Protein AF-X1EL63-F1 (afdb_monomer)

Organism: NCBI:txid412755

Foldseek 3Di:
DDDDDDDDDPPPPPPDDDDDDDVVVVVVVVVVPPLVVCCVVCVPVSVVCVVCVVVVVVLQQAAPQQNVVVVDCCVVCVLCVQVVVVCVVVVDDDDPVSSVVVSVVSSVVVVVPDDDRGPNVCVVVVVVVQGDHRNHGPDPPPD

Secondary structure (DSSP, 8-state):
-----------TT-------S-HHHHHHHHHHSSHHHHTTT-HHHHHHHHHTHHHHHGGGGS-TTTHHHHS-SHHHHHHHHHHHHHHHHHTS---HHHHHHHHHHHHHHHHTTPPPPTTGGGHHHHHTT--EETTEE------

InterPro domains:
  IPR001207 Transposase, mutator type [PF00872] (40-115)
  IPR001207 Transposase, mutator type [PTHR33217] (38-120)

Mean predicted aligned error: 14.33 Å

Nearest PDB structures (foldseek):
  6xgw-assembly1_B  TM=6.869E-01  e=9.393E-01  Acetivibrio thermocellus ATCC 27405
  1hlv-assembly1_A  TM=2.947E-01  e=9.951E+00  Homo sapiens

pLDDT: mean 71.16, std 23.35, range [24.7, 94.5]

Radius of gyration: 22.45 Å; Cα contacts (8 Å, |Δi|>4): 59; chains: 1; bounding box: 54×48×52 Å

Solvent-accessible surface area (backbone atoms only — not comparable to full-atom values): 9080 Å² total; per-residue (Å²): 141,84,88,81,80,83,76,82,85,75,73,90,77,83,82,82,80,89,81,82,89,70,68,75,60,58,58,54,57,66,58,67,68,59,57,72,76,44,36,86,80,39,50,70,60,49,49,52,54,65,71,50,42,67,71,62,52,57,62,40,49,39,50,53,68,44,51,72,61,71,75,44,62,56,78,59,51,60,56,46,46,60,51,52,52,49,44,63,72,62,73,52,75,72,54,73,64,58,42,52,54,50,49,53,52,52,45,57,59,48,56,76,72,65,75,82,64,64,65,58,77,54,51,65,46,56,75,67,66,56,61,25,57,82,20,39,76,56,74,76,74,88,123

Sequence (143 aa):
MKLTRKRSAGNPHAAFDVAGTGNVLKIQWRASSRPYHFEPKYPKAVKCLKKDKEDLFTFYDFPATHWIHIRTTNSIESTFATVRLRTIKTKGCGSRIATLTMVFKLTMEASKTWVKLKGHKLILIVLKNKKFVDGELSEEVAA

Structure (mmCIF, N/CA/C/O backbone):
data_AF-X1EL63-F1
#
_entry.id   AF-X1EL63-F1
#
loop_
_atom_site.group_PDB
_atom_site.id
_atom_site.type_symbol
_atom_site.label_atom_id
_atom_site.label_alt_id
_atom_site.label_comp_id
_atom_site.label_asym_id
_atom_site.label_entity_id
_atom_site.label_seq_id
_atom_site.pdbx_PDB_ins_code
_atom_site.Cartn_x
_atom_site.Cartn_y
_atom_site.Cartn_z
_atom_site.occupancy
_atom_site.B_iso_or_equiv
_atom_site.auth_seq_id
_atom_site.auth_comp_id
_atom_site.auth_asym_id
_atom_site.auth_atom_id
_atom_site.pdbx_PDB_model_num
ATOM 1 N N . MET A 1 1 ? -29.632 29.448 -23.855 1.00 36.25 1 MET A N 1
ATOM 2 C CA . MET A 1 1 ? -30.380 28.331 -23.234 1.00 36.25 1 MET A CA 1
ATOM 3 C C . MET A 1 1 ? -29.457 27.569 -22.286 1.00 36.25 1 MET A C 1
ATOM 5 O O . MET A 1 1 ? -28.567 26.873 -22.751 1.00 36.25 1 MET A O 1
ATOM 9 N N . LYS A 1 2 ? -29.595 27.765 -20.967 1.00 28.70 2 LYS A N 1
ATOM 10 C CA . LYS A 1 2 ? -28.817 27.067 -19.925 1.00 28.70 2 LYS A CA 1
ATOM 11 C C . LYS A 1 2 ? -29.735 26.041 -19.254 1.00 28.70 2 LYS A C 1
ATOM 13 O O . LYS A 1 2 ? -30.667 26.445 -18.569 1.00 28.70 2 LYS A O 1
ATOM 18 N N . LEU A 1 3 ? -29.496 24.741 -19.445 1.00 32.88 3 LEU A N 1
ATOM 19 C CA . LEU A 1 3 ? -30.159 23.699 -18.653 1.00 32.88 3 LEU A CA 1
ATOM 20 C C . LEU A 1 3 ? -29.377 23.476 -17.353 1.00 32.88 3 LEU A C 1
ATOM 22 O O . LEU A 1 3 ? -28.312 22.860 -17.343 1.00 32.88 3 LEU A O 1
ATOM 26 N N . THR A 1 4 ? -29.919 23.974 -16.247 1.00 30.61 4 THR A N 1
ATOM 27 C CA . THR A 1 4 ? -29.469 23.676 -14.885 1.00 30.61 4 THR A CA 1
ATOM 28 C C . THR A 1 4 ? -30.102 22.362 -14.419 1.00 30.61 4 THR A C 1
ATOM 30 O O . THR A 1 4 ? -31.293 22.280 -14.128 1.00 30.61 4 THR A O 1
ATOM 33 N N . ARG A 1 5 ? -29.308 21.287 -14.343 1.00 30.22 5 ARG A N 1
ATOM 34 C CA . ARG A 1 5 ? -29.748 20.001 -13.777 1.00 30.22 5 ARG A CA 1
ATOM 35 C C . ARG A 1 5 ? -29.625 20.068 -12.249 1.00 30.22 5 ARG A C 1
ATOM 37 O O . ARG A 1 5 ? -28.518 19.996 -11.718 1.00 30.22 5 ARG A O 1
ATOM 44 N N . LYS A 1 6 ? -30.751 20.225 -11.542 1.00 29.52 6 LYS A N 1
ATOM 45 C CA . LYS A 1 6 ? -30.830 20.096 -10.075 1.00 29.52 6 LYS A CA 1
ATOM 46 C C . LYS A 1 6 ? -30.294 18.716 -9.659 1.00 29.52 6 LYS A C 1
ATOM 48 O O . LYS A 1 6 ? -30.885 17.700 -10.010 1.00 29.52 6 LYS A O 1
ATOM 53 N N . ARG A 1 7 ? -29.189 18.672 -8.908 1.00 31.42 7 ARG A N 1
ATOM 54 C CA . ARG A 1 7 ? -28.789 17.491 -8.128 1.00 31.42 7 ARG A CA 1
ATOM 55 C C . ARG A 1 7 ? -29.500 17.587 -6.781 1.00 31.42 7 ARG A C 1
ATOM 57 O O . ARG A 1 7 ? -29.191 18.477 -5.996 1.00 31.42 7 ARG A O 1
ATOM 64 N N . SER A 1 8 ? -30.474 16.715 -6.532 1.00 31.77 8 SER A N 1
ATOM 65 C CA . SER A 1 8 ? -31.053 16.542 -5.199 1.00 31.77 8 SER A CA 1
ATOM 66 C C . SER A 1 8 ? -29.966 16.008 -4.266 1.00 31.77 8 SER A C 1
ATOM 68 O O . SER A 1 8 ? -29.445 14.911 -4.476 1.00 31.77 8 SER A O 1
ATOM 70 N N . ALA A 1 9 ? -29.600 16.802 -3.264 1.00 34.72 9 ALA A N 1
ATOM 71 C CA . ALA A 1 9 ? -28.672 16.416 -2.217 1.00 34.72 9 ALA A CA 1
ATOM 72 C C . ALA A 1 9 ? -29.353 15.408 -1.275 1.00 34.72 9 ALA A C 1
ATOM 74 O O . ALA A 1 9 ? -29.998 15.785 -0.303 1.00 34.72 9 ALA A O 1
ATOM 75 N N . GLY A 1 10 ? -29.228 14.118 -1.585 1.00 32.38 10 GLY A N 1
ATOM 76 C CA . GLY A 1 10 ? -29.410 13.058 -0.600 1.00 32.38 10 GLY A CA 1
ATOM 77 C C . GLY A 1 10 ? -28.122 12.936 0.206 1.00 32.38 10 GLY A C 1
ATOM 78 O O . GLY A 1 10 ? -27.108 12.492 -0.326 1.00 32.38 10 GLY A O 1
ATOM 79 N N . ASN A 1 11 ? -28.148 13.394 1.454 1.00 30.02 11 ASN A N 1
ATOM 80 C CA . ASN A 1 11 ? -27.034 13.320 2.394 1.00 30.02 11 ASN A CA 1
ATOM 81 C C . ASN A 1 11 ? -26.622 11.844 2.630 1.00 30.02 11 ASN A C 1
ATOM 83 O O . ASN A 1 11 ? -27.431 11.081 3.157 1.00 30.02 11 ASN A O 1
ATOM 87 N N . PRO A 1 12 ? -25.395 11.409 2.278 1.00 38.00 12 PRO A N 1
ATOM 88 C CA . PRO A 1 12 ? -24.972 10.013 2.427 1.00 38.00 12 PRO A CA 1
ATOM 89 C C . PRO A 1 12 ? -24.654 9.605 3.878 1.00 38.00 12 PRO A C 1
ATOM 91 O O . PRO A 1 12 ? -24.274 8.461 4.108 1.00 38.00 12 PRO A O 1
ATOM 94 N N . HIS A 1 13 ? -24.799 10.513 4.850 1.00 31.30 13 HIS A N 1
ATOM 95 C CA . HIS A 1 13 ? -24.442 10.275 6.253 1.00 31.30 13 HIS A CA 1
ATOM 96 C C . HIS A 1 13 ? -25.583 9.755 7.150 1.00 31.30 13 HIS A C 1
ATOM 98 O O . HIS A 1 13 ? -25.337 9.457 8.313 1.00 31.30 13 HIS A O 1
ATOM 104 N N . ALA A 1 14 ? -26.817 9.630 6.651 1.00 28.17 14 ALA A N 1
ATOM 105 C CA . ALA A 1 14 ? -28.006 9.415 7.489 1.00 28.17 14 ALA A CA 1
ATOM 106 C C . ALA A 1 14 ? -28.428 7.941 7.680 1.00 28.17 14 ALA A C 1
ATOM 108 O O . ALA A 1 14 ? -29.616 7.631 7.656 1.00 28.17 14 ALA A O 1
ATOM 109 N N . ALA A 1 15 ? -27.489 7.010 7.852 1.00 33.00 15 ALA A N 1
ATOM 110 C CA . ALA A 1 15 ? -27.841 5.625 8.187 1.00 33.00 15 ALA A CA 1
ATOM 111 C C . ALA A 1 15 ? -26.825 5.016 9.156 1.00 33.00 15 ALA A C 1
ATOM 113 O O . ALA A 1 15 ? -26.144 4.043 8.839 1.00 33.00 15 ALA A O 1
ATOM 114 N N . PHE A 1 16 ? -26.698 5.631 10.326 1.00 34.06 16 PHE A N 1
ATOM 115 C CA . PHE A 1 16 ? -25.987 5.055 11.455 1.00 34.06 16 PHE A CA 1
ATOM 116 C C . PHE A 1 16 ? -26.878 5.238 12.681 1.00 34.06 16 PHE A C 1
ATOM 118 O O . PHE A 1 16 ? -26.796 6.268 13.327 1.00 34.06 16 PHE A O 1
ATOM 125 N N . ASP A 1 17 ? -27.782 4.287 12.934 1.00 24.70 17 ASP A N 1
ATOM 126 C CA . ASP A 1 17 ? -28.306 4.066 14.283 1.00 24.70 17 ASP A CA 1
ATOM 127 C C . ASP A 1 17 ? -28.837 2.633 14.484 1.00 24.70 17 ASP A C 1
ATOM 129 O O . ASP A 1 17 ? -29.697 2.139 13.754 1.00 24.70 17 ASP A O 1
ATOM 133 N N . VAL A 1 18 ? -28.185 1.996 15.462 1.00 38.34 18 VAL A N 1
ATOM 134 C CA . VAL A 1 18 ? -28.578 0.993 16.468 1.00 38.34 18 VAL A CA 1
ATOM 135 C C . VAL A 1 18 ? -29.709 0.002 16.156 1.00 38.34 18 VAL A C 1
ATOM 137 O O . VAL A 1 18 ? -30.881 0.352 16.142 1.00 38.34 18 VAL A O 1
ATOM 140 N N . ALA A 1 19 ? -29.354 -1.286 16.092 1.00 26.34 19 ALA A N 1
ATOM 141 C CA . ALA A 1 19 ? -29.826 -2.326 17.021 1.00 26.34 19 ALA A CA 1
ATOM 142 C C . ALA A 1 19 ? -29.221 -3.679 16.614 1.00 26.34 19 ALA A C 1
ATOM 144 O O . ALA A 1 19 ? -29.057 -3.965 15.429 1.00 26.34 19 ALA A O 1
ATOM 145 N N . GLY A 1 20 ? -28.833 -4.463 17.620 1.00 35.47 20 GLY A N 1
ATOM 146 C CA . GLY A 1 20 ? -28.077 -5.702 17.484 1.00 35.47 20 GLY A CA 1
ATOM 147 C C . GLY A 1 20 ? -28.769 -6.817 16.697 1.00 35.47 20 GLY A C 1
ATOM 148 O O . GLY A 1 20 ? -29.904 -6.696 16.252 1.00 35.47 20 GLY A O 1
ATOM 149 N N . THR A 1 21 ? -28.000 -7.900 16.548 1.00 32.38 21 THR A N 1
ATOM 150 C CA . THR A 1 21 ? -28.387 -9.225 16.035 1.00 32.38 21 THR A CA 1
ATOM 151 C C . THR A 1 21 ? -28.909 -9.269 14.587 1.00 32.38 21 THR A C 1
ATOM 153 O O . THR A 1 21 ? -30.103 -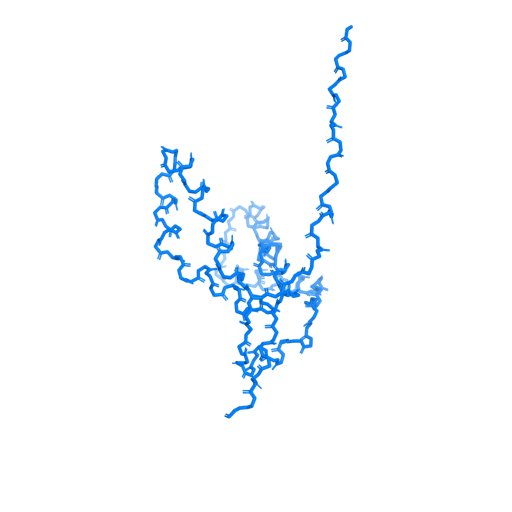9.232 14.320 1.00 32.38 21 THR A O 1
ATOM 156 N N . GLY A 1 22 ? -28.002 -9.461 13.612 1.00 32.25 22 GLY A N 1
ATOM 157 C CA . GLY A 1 22 ? -28.411 -9.948 12.277 1.00 32.25 22 GLY A CA 1
ATOM 158 C C . GLY A 1 22 ? -27.568 -9.565 11.055 1.00 32.25 22 GLY A C 1
ATOM 159 O O . GLY A 1 22 ? -28.074 -9.635 9.934 1.00 32.25 22 GLY A O 1
ATOM 160 N N . ASN A 1 23 ? -26.311 -9.131 11.205 1.00 38.94 23 ASN A N 1
ATOM 161 C CA . ASN A 1 23 ? -25.635 -8.409 10.117 1.00 38.94 23 ASN A CA 1
ATOM 162 C C . ASN A 1 23 ? -24.937 -9.265 9.041 1.00 38.94 23 ASN A C 1
ATOM 164 O O . ASN A 1 23 ? -24.660 -8.752 7.957 1.00 38.94 23 ASN A O 1
ATOM 168 N N . VAL A 1 24 ? -24.762 -10.574 9.252 1.00 36.91 24 VAL A N 1
ATOM 169 C CA . VAL A 1 24 ? -24.152 -11.459 8.237 1.00 36.91 24 VAL A CA 1
ATOM 170 C C . VAL A 1 24 ? -25.042 -11.574 6.982 1.00 36.91 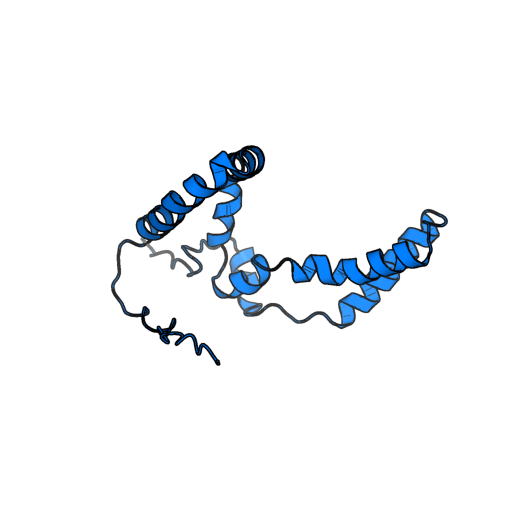24 VAL A C 1
ATOM 172 O O . VAL A 1 24 ? -24.560 -11.649 5.851 1.00 36.91 24 VAL A O 1
ATOM 175 N N . LEU A 1 25 ? -26.369 -11.490 7.148 1.00 32.22 25 LEU A N 1
ATOM 176 C CA . LEU A 1 25 ? -27.334 -11.625 6.047 1.00 32.22 25 LEU A CA 1
ATOM 177 C C . LEU A 1 25 ? -27.514 -10.340 5.216 1.00 32.22 25 LEU A C 1
ATOM 179 O O . LEU A 1 25 ? -27.843 -10.421 4.030 1.00 32.22 25 LEU A O 1
ATOM 183 N N . LYS A 1 26 ? -27.260 -9.148 5.775 1.00 32.84 26 LYS A N 1
ATOM 184 C CA . LYS A 1 26 ? -27.378 -7.877 5.025 1.00 32.84 26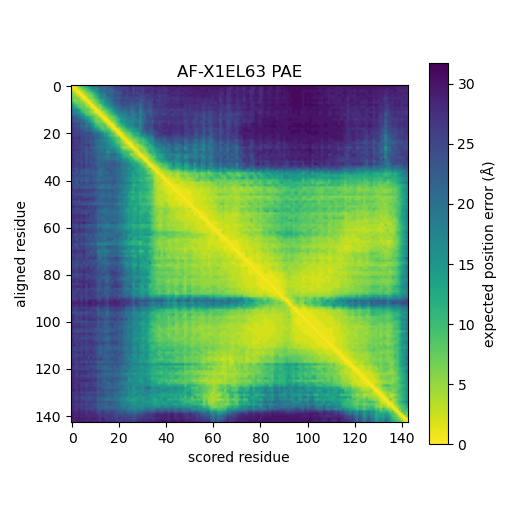 LYS A CA 1
ATOM 185 C C . LYS A 1 26 ? -26.219 -7.663 4.046 1.00 32.84 26 LYS A C 1
ATOM 187 O O . LYS A 1 26 ? -26.432 -7.115 2.960 1.00 32.84 26 LYS A O 1
ATOM 192 N N . ILE A 1 27 ? -25.019 -8.138 4.381 1.00 45.25 27 ILE A N 1
ATOM 193 C CA . ILE A 1 27 ? -23.852 -8.108 3.483 1.00 45.25 27 ILE A CA 1
ATOM 194 C C . ILE A 1 27 ? -24.057 -9.099 2.322 1.00 45.25 27 ILE A C 1
ATOM 196 O O . ILE A 1 27 ? -23.843 -8.740 1.159 1.00 45.25 27 ILE A O 1
ATOM 200 N N . GLN A 1 28 ? -24.608 -10.285 2.614 1.00 32.88 28 GLN A N 1
ATOM 201 C CA . GLN A 1 28 ? -25.015 -11.282 1.615 1.00 32.88 28 GLN A CA 1
ATOM 202 C C . GLN A 1 28 ? -26.042 -10.717 0.606 1.00 32.88 28 GLN A C 1
ATOM 204 O O . GLN A 1 28 ? -25.917 -10.942 -0.602 1.00 32.88 28 GLN A O 1
ATOM 209 N N . TRP A 1 29 ? -27.028 -9.937 1.072 1.00 30.69 29 TRP A N 1
ATOM 210 C CA . TRP A 1 29 ? -28.094 -9.367 0.228 1.00 30.69 29 TRP A CA 1
ATOM 211 C C . TRP A 1 29 ? -27.638 -8.210 -0.678 1.00 30.69 29 TRP A C 1
ATOM 213 O O . TRP A 1 29 ? -28.116 -8.079 -1.803 1.00 30.69 29 TRP A O 1
ATOM 223 N N . ARG A 1 30 ? -26.667 -7.381 -0.263 1.00 33.91 30 ARG A N 1
ATOM 224 C CA . ARG A 1 30 ? -26.127 -6.306 -1.131 1.00 33.91 30 ARG A CA 1
ATOM 225 C C . ARG A 1 30 ? -25.160 -6.819 -2.207 1.00 33.91 30 ARG A C 1
ATOM 227 O O . ARG A 1 30 ? -24.952 -6.135 -3.214 1.00 33.91 30 ARG A O 1
ATOM 234 N N . ALA A 1 31 ? -24.561 -7.992 -1.992 1.00 41.56 31 ALA A N 1
ATOM 235 C CA . ALA A 1 31 ? -23.641 -8.645 -2.922 1.00 41.56 31 ALA A CA 1
ATOM 236 C C . ALA A 1 31 ? -24.357 -9.477 -4.001 1.00 41.56 31 ALA A C 1
ATOM 238 O O . ALA A 1 31 ? -23.819 -9.649 -5.091 1.00 41.56 31 ALA A O 1
ATOM 239 N N . SER A 1 32 ? -25.577 -9.951 -3.742 1.00 37.38 32 SER A N 1
ATOM 240 C CA . SER A 1 32 ? -26.319 -10.837 -4.652 1.00 37.38 32 SER A CA 1
ATOM 241 C C . SER A 1 32 ? -26.954 -10.113 -5.850 1.00 37.38 32 SER A C 1
ATOM 243 O O . SER A 1 32 ? -27.134 -10.732 -6.895 1.00 37.38 32 SER A O 1
ATOM 245 N N . SER A 1 33 ? -27.203 -8.797 -5.778 1.00 38.09 33 SER A N 1
ATOM 246 C CA . SER A 1 33 ? -27.812 -8.034 -6.889 1.00 38.09 33 SER A CA 1
ATOM 247 C C . SER A 1 33 ? -26.816 -7.425 -7.891 1.00 38.09 33 SER A C 1
ATOM 249 O O . SER A 1 33 ? -27.211 -7.035 -8.987 1.00 38.09 33 SER A O 1
ATOM 251 N N . ARG A 1 34 ? -25.522 -7.309 -7.554 1.00 45.78 34 ARG A N 1
ATOM 252 C CA . ARG A 1 34 ? -24.506 -6.684 -8.432 1.00 45.78 34 ARG A CA 1
ATOM 253 C C . ARG A 1 34 ? -23.921 -7.573 -9.544 1.00 45.78 34 ARG A C 1
ATOM 255 O O . ARG A 1 34 ? -23.671 -7.029 -10.619 1.00 45.78 34 ARG A O 1
ATOM 262 N N . PRO A 1 35 ? -23.669 -8.886 -9.360 1.00 50.03 35 PRO A N 1
ATOM 263 C CA . PRO A 1 35 ? -23.007 -9.687 -10.393 1.00 50.03 35 PRO A CA 1
ATOM 264 C C . PRO A 1 35 ? -23.891 -9.926 -11.625 1.00 50.03 35 PRO A C 1
ATOM 266 O O . PRO A 1 35 ? -23.359 -10.071 -12.722 1.00 50.03 35 PRO A O 1
ATOM 269 N N . TYR A 1 36 ? -25.218 -9.858 -11.480 1.00 52.22 36 TYR A N 1
ATOM 270 C CA . TYR A 1 36 ? -26.162 -10.150 -12.564 1.00 52.22 36 TYR A CA 1
ATOM 271 C C . TYR A 1 36 ? -26.107 -9.144 -13.727 1.00 52.22 36 TYR A C 1
ATOM 273 O O . TYR A 1 36 ? -26.408 -9.487 -14.865 1.00 52.22 36 TYR A O 1
ATOM 281 N N . HIS A 1 37 ? -25.685 -7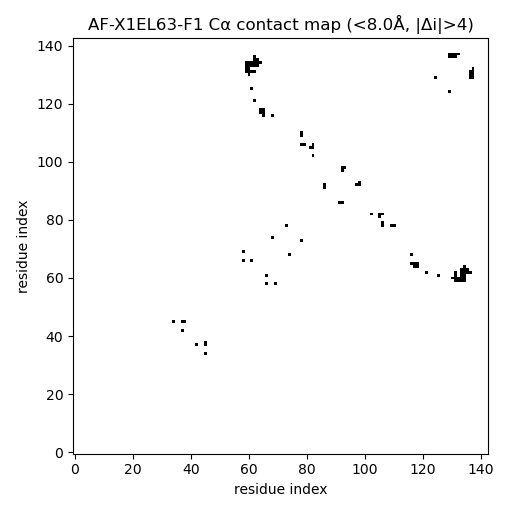.900 -13.471 1.00 66.06 37 HIS A N 1
ATOM 282 C CA . HIS A 1 37 ? -25.655 -6.857 -14.502 1.00 66.06 37 HIS A CA 1
ATOM 283 C C . HIS A 1 37 ? -24.382 -6.895 -15.368 1.00 66.06 37 HIS A C 1
ATOM 285 O O . HIS A 1 37 ? -24.394 -6.457 -16.517 1.00 66.06 37 HIS A O 1
ATOM 291 N N . PHE A 1 38 ? -23.273 -7.421 -14.833 1.00 74.81 38 PHE A N 1
ATOM 292 C CA . PHE A 1 38 ? -21.976 -7.466 -15.526 1.00 74.81 38 PHE A CA 1
ATOM 293 C C . PHE A 1 38 ? -21.653 -8.834 -16.125 1.00 74.81 38 PHE A C 1
ATOM 295 O O . PHE A 1 38 ? -20.799 -8.915 -17.007 1.00 74.81 38 PHE A O 1
ATOM 302 N N . GLU A 1 39 ? -22.344 -9.888 -15.692 1.00 75.56 39 GLU A N 1
ATOM 303 C CA . GLU A 1 39 ? -22.223 -11.244 -16.231 1.00 75.56 39 GLU A CA 1
ATOM 304 C C . GLU A 1 39 ? -22.381 -11.326 -17.763 1.00 75.56 39 GLU A C 1
ATOM 306 O O . GLU A 1 39 ? -21.505 -11.928 -18.388 1.00 75.56 39 GLU A O 1
ATOM 311 N N . PRO A 1 40 ? -23.362 -10.658 -18.411 1.00 82.00 40 PRO A N 1
ATOM 312 C CA . PRO A 1 40 ? -23.457 -10.679 -19.874 1.00 82.00 40 PRO A CA 1
ATOM 313 C C . PRO A 1 40 ? -22.325 -9.911 -20.575 1.00 82.00 40 PRO A C 1
ATOM 315 O O . PRO A 1 40 ? -21.981 -10.228 -21.710 1.00 82.00 40 PRO A O 1
ATOM 318 N N . LYS A 1 41 ? -21.720 -8.909 -19.922 1.00 88.00 41 LYS A N 1
ATOM 319 C CA . LYS A 1 41 ? -20.684 -8.056 -20.533 1.00 88.00 41 LYS A CA 1
ATOM 320 C C . LYS A 1 41 ? -19.268 -8.605 -20.335 1.00 88.00 41 LYS A C 1
ATOM 322 O O . LYS A 1 41 ? -18.430 -8.474 -21.222 1.00 88.00 41 LYS A O 1
ATOM 327 N N . TYR A 1 42 ? -18.996 -9.214 -19.181 1.00 87.19 42 TYR A N 1
ATOM 328 C CA . TYR A 1 42 ? -17.670 -9.703 -18.792 1.00 87.19 42 TYR A CA 1
ATOM 329 C C . TYR A 1 42 ? -17.752 -11.057 -18.067 1.00 87.19 42 TYR A C 1
ATOM 331 O O . TYR A 1 42 ? -17.389 -11.162 -16.889 1.00 87.19 42 TYR A O 1
ATOM 339 N N . PRO A 1 43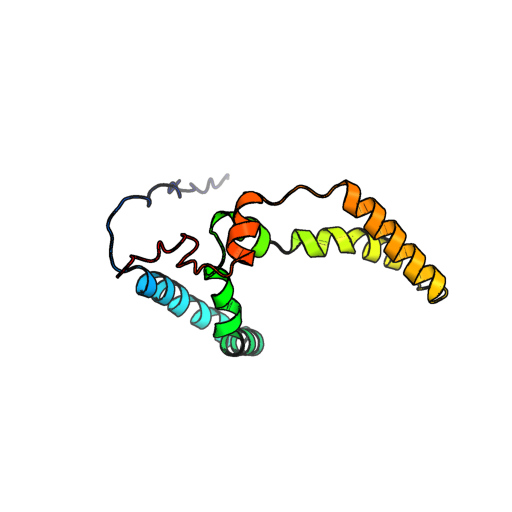 ? -18.164 -12.131 -18.764 1.00 88.81 43 PRO A N 1
ATOM 340 C CA . PRO A 1 43 ? -18.401 -13.435 -18.139 1.00 88.81 43 PRO A CA 1
ATOM 341 C C . PRO A 1 43 ? -17.133 -14.030 -17.508 1.00 88.81 43 PRO A C 1
ATOM 343 O O . PRO A 1 43 ? -17.185 -14.649 -16.446 1.00 88.81 43 PRO A O 1
ATOM 346 N N . LYS A 1 44 ? -15.960 -13.793 -18.115 1.00 88.69 44 LYS A N 1
ATOM 347 C CA . LYS A 1 44 ? -14.669 -14.277 -17.598 1.00 88.69 44 LYS A CA 1
ATOM 348 C C . LYS A 1 44 ? -14.298 -13.633 -16.259 1.00 88.69 44 LYS A C 1
ATOM 350 O O . LYS A 1 44 ? -13.862 -14.335 -15.356 1.00 88.69 44 LYS A O 1
ATOM 355 N N . ALA A 1 45 ? -14.509 -12.323 -16.116 1.00 87.50 45 ALA A N 1
ATOM 356 C CA . ALA A 1 45 ? -14.190 -11.602 -14.884 1.00 87.50 45 ALA A CA 1
ATOM 357 C C . ALA A 1 45 ? -15.093 -12.052 -13.727 1.00 87.50 45 ALA A C 1
ATOM 359 O O . ALA A 1 45 ? -14.610 -12.316 -12.628 1.00 87.50 45 ALA A O 1
ATOM 360 N N . VAL A 1 46 ? -16.394 -12.215 -13.994 1.00 87.56 46 VAL A N 1
ATOM 361 C CA . VAL A 1 46 ? -17.355 -12.714 -12.999 1.00 87.56 46 VAL A CA 1
ATOM 362 C C . VAL A 1 46 ? -17.017 -14.145 -12.574 1.00 87.56 46 VAL A C 1
ATOM 364 O O . VAL A 1 46 ? -17.107 -14.460 -11.389 1.00 87.56 46 VAL A O 1
ATOM 367 N N . LYS A 1 47 ? -16.563 -15.002 -13.499 1.00 88.62 47 LYS A N 1
ATOM 368 C CA . LYS A 1 47 ? -16.111 -16.361 -13.170 1.00 88.62 47 LYS A CA 1
ATOM 369 C C . LYS A 1 47 ? -14.907 -16.365 -12.220 1.00 88.62 47 LYS A C 1
ATOM 371 O O . LYS A 1 47 ? -14.914 -17.149 -11.277 1.00 88.62 47 LYS A O 1
ATOM 376 N N . CYS A 1 48 ? -13.918 -15.491 -12.426 1.00 88.38 48 CYS A N 1
ATOM 377 C CA . CYS A 1 48 ? -12.777 -15.368 -11.507 1.00 88.38 48 CYS A CA 1
ATOM 378 C C . CYS A 1 48 ? -13.226 -14.922 -10.108 1.00 88.38 48 CYS A C 1
ATOM 380 O O . CYS A 1 48 ? -12.881 -15.563 -9.124 1.00 88.38 48 CYS A O 1
ATOM 382 N N . LEU A 1 49 ? -14.087 -13.901 -10.019 1.00 86.81 49 LEU A N 1
ATOM 383 C CA . LEU A 1 49 ? -14.615 -13.427 -8.731 1.00 86.81 49 LEU A CA 1
ATOM 384 C C . LEU A 1 49 ? -15.453 -14.484 -7.998 1.00 86.81 49 LEU A C 1
ATOM 386 O O . LEU A 1 49 ? -15.439 -14.535 -6.773 1.00 86.81 49 LEU A O 1
ATOM 390 N N . LYS A 1 50 ? -16.200 -15.317 -8.736 1.00 87.25 50 LYS A N 1
ATOM 391 C CA . LYS A 1 50 ? -16.964 -16.437 -8.163 1.00 87.25 50 LYS A CA 1
ATOM 392 C C . LYS A 1 50 ? -16.041 -17.541 -7.638 1.00 87.25 50 LYS A C 1
ATOM 394 O O . LYS A 1 50 ? -16.369 -18.139 -6.620 1.00 87.25 50 LYS A O 1
ATOM 399 N N . LYS A 1 51 ? -14.926 -17.811 -8.329 1.00 90.38 51 LYS A N 1
ATOM 400 C CA . LYS A 1 51 ? -13.945 -18.833 -7.940 1.00 90.38 51 LYS A CA 1
ATOM 401 C C . LYS A 1 51 ? -13.219 -18.449 -6.651 1.00 90.38 51 LYS A C 1
ATOM 403 O O . LYS A 1 51 ? -13.190 -19.242 -5.724 1.00 90.38 51 LYS A O 1
ATOM 408 N N . ASP A 1 52 ? -12.712 -17.222 -6.583 1.00 88.38 52 ASP A N 1
ATOM 409 C CA . ASP A 1 52 ? -11.849 -16.764 -5.485 1.00 88.38 52 ASP A CA 1
ATOM 410 C C . ASP A 1 52 ? -12.663 -16.039 -4.391 1.00 88.38 52 ASP A C 1
ATOM 412 O O . ASP A 1 52 ? -12.182 -15.155 -3.683 1.00 88.38 52 ASP A O 1
ATOM 416 N N 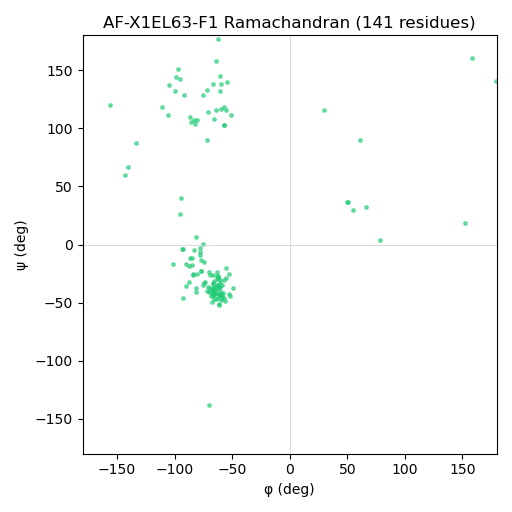. LYS A 1 53 ? -13.955 -16.381 -4.285 1.00 86.75 53 LYS A N 1
ATOM 417 C CA . LYS A 1 53 ? -14.929 -15.716 -3.413 1.00 86.75 53 LYS A CA 1
ATOM 418 C C . LYS A 1 53 ? -14.529 -15.807 -1.939 1.00 86.75 53 LYS A C 1
ATOM 420 O O . LYS A 1 53 ? -14.652 -14.821 -1.223 1.00 86.75 53 LYS A O 1
ATOM 425 N N . GLU A 1 54 ? -14.097 -16.981 -1.495 1.00 83.62 54 GLU A N 1
ATOM 426 C CA . GLU A 1 54 ? -13.746 -17.249 -0.095 1.00 83.62 54 GLU A CA 1
ATOM 427 C C . GLU A 1 54 ? -12.515 -16.439 0.325 1.00 83.62 54 GLU A C 1
ATOM 429 O O . GLU A 1 54 ? -12.572 -15.711 1.315 1.00 83.62 54 GLU A O 1
ATOM 434 N N . ASP A 1 55 ? -11.469 -16.439 -0.505 1.00 85.81 55 ASP A N 1
ATOM 435 C CA . ASP A 1 55 ? -10.252 -15.655 -0.280 1.00 85.81 55 ASP A CA 1
ATOM 436 C C . ASP A 1 55 ? -10.538 -14.149 -0.229 1.00 85.81 55 ASP A C 1
ATOM 438 O O . ASP A 1 55 ? -10.009 -13.438 0.625 1.00 85.81 55 ASP A O 1
ATOM 442 N N . LEU A 1 56 ? -11.424 -13.648 -1.098 1.00 85.62 56 LEU A N 1
ATOM 443 C CA . LEU A 1 56 ? -11.833 -12.240 -1.094 1.00 85.62 56 LEU A CA 1
ATOM 444 C C . LEU A 1 56 ? -12.542 -11.829 0.205 1.00 85.62 56 LEU A C 1
ATOM 446 O O . LEU A 1 56 ? -12.455 -10.662 0.594 1.00 85.62 56 LEU A O 1
ATOM 450 N N . PHE A 1 57 ? -13.241 -12.756 0.868 1.00 84.88 57 PHE A N 1
ATOM 451 C CA . PHE A 1 57 ? -13.987 -12.468 2.094 1.00 84.88 57 PHE A CA 1
ATOM 452 C C . PHE A 1 57 ? -13.145 -12.523 3.371 1.00 84.88 57 PHE A C 1
ATOM 454 O O . PHE A 1 57 ? -13.532 -11.865 4.336 1.00 84.88 57 PHE A O 1
ATOM 461 N N . THR A 1 58 ? -11.959 -13.146 3.350 1.00 85.12 58 THR A N 1
ATOM 462 C CA . THR A 1 58 ? -10.972 -13.071 4.460 1.00 85.12 58 THR A CA 1
ATOM 463 C C . THR A 1 58 ? -10.599 -11.630 4.831 1.00 85.12 58 THR A C 1
ATOM 465 O O . THR A 1 58 ? -10.155 -11.330 5.934 1.00 85.12 58 THR A O 1
ATOM 468 N N . PHE A 1 59 ? -10.843 -10.690 3.916 1.00 82.75 59 PHE A N 1
ATOM 469 C CA . PHE A 1 59 ? -10.766 -9.254 4.148 1.00 82.75 59 PHE A CA 1
ATOM 470 C C . PHE A 1 59 ? -1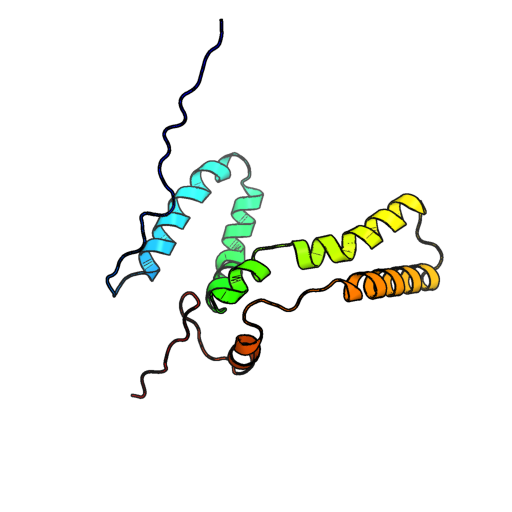1.528 -8.771 5.401 1.00 82.75 59 PHE A C 1
ATOM 472 O O . PHE A 1 59 ? -11.070 -7.843 6.074 1.00 82.75 59 PHE A O 1
ATOM 479 N N . TYR A 1 60 ? -12.687 -9.359 5.706 1.00 82.62 60 TYR A N 1
ATOM 480 C CA . TYR A 1 60 ? -13.534 -8.929 6.825 1.00 82.62 60 TYR A CA 1
ATOM 481 C C . TYR A 1 60 ? -13.022 -9.397 8.194 1.00 82.62 60 TYR A C 1
ATOM 483 O O . TYR A 1 60 ? -13.417 -8.825 9.211 1.00 82.62 60 TYR A O 1
ATOM 491 N N . ASP A 1 61 ? -12.075 -10.338 8.210 1.00 83.62 61 ASP A N 1
ATOM 492 C CA . ASP A 1 61 ? -11.412 -10.831 9.422 1.00 83.62 61 ASP A CA 1
ATOM 493 C C . ASP A 1 61 ? -10.326 -9.862 9.931 1.00 83.62 61 ASP A C 1
ATOM 495 O O . ASP A 1 61 ? -9.692 -10.100 10.960 1.00 83.62 61 ASP A O 1
ATOM 499 N N . PHE A 1 62 ? -10.079 -8.757 9.218 1.00 82.44 62 PHE A N 1
ATOM 500 C CA . PHE A 1 62 ? -9.151 -7.706 9.633 1.00 82.44 62 PHE A CA 1
ATOM 501 C C . PHE A 1 62 ? -9.879 -6.536 10.309 1.00 82.44 62 PHE A C 1
ATOM 503 O O . PHE A 1 62 ? -11.006 -6.221 9.927 1.00 82.44 62 PHE A O 1
ATOM 510 N N . PRO A 1 63 ? -9.222 -5.802 11.233 1.00 85.81 63 PRO A N 1
ATOM 511 C CA . PRO A 1 63 ? -9.813 -4.646 11.902 1.00 85.81 63 PRO A CA 1
ATOM 512 C C . PRO A 1 63 ? -10.350 -3.597 10.921 1.00 85.81 63 PRO A C 1
ATOM 514 O O . PRO A 1 63 ? -9.663 -3.223 9.960 1.00 85.81 63 PRO A O 1
ATOM 517 N N . ALA A 1 64 ? -11.511 -3.011 11.226 1.00 85.25 64 ALA A N 1
ATOM 518 C CA . ALA A 1 64 ? -12.163 -2.025 10.358 1.00 85.25 64 ALA A CA 1
ATOM 519 C C . ALA A 1 64 ? -11.276 -0.801 10.050 1.00 85.25 64 ALA A C 1
ATOM 521 O O . ALA A 1 64 ? -11.314 -0.227 8.958 1.00 85.25 64 ALA A O 1
ATOM 522 N N . THR A 1 65 ? -10.395 -0.428 10.981 1.00 85.62 65 THR A N 1
ATOM 523 C CA . THR A 1 65 ? -9.412 0.650 10.792 1.00 85.62 65 THR A CA 1
ATOM 524 C C . THR A 1 65 ? -8.414 0.380 9.666 1.00 85.62 65 THR A C 1
ATOM 526 O O . THR A 1 65 ? -7.896 1.326 9.069 1.00 85.62 65 THR A O 1
ATOM 529 N N . HIS A 1 66 ? -8.114 -0.888 9.368 1.00 86.12 66 HIS A N 1
ATOM 530 C CA . HIS A 1 66 ? -7.147 -1.276 8.334 1.00 86.12 66 HIS A CA 1
ATOM 531 C C . HIS A 1 66 ? -7.781 -1.389 6.948 1.00 86.12 66 HIS A C 1
ATOM 533 O O . HIS A 1 66 ? -7.073 -1.271 5.948 1.00 86.12 66 HIS A O 1
ATOM 539 N N . TRP A 1 67 ? -9.106 -1.510 6.853 1.00 88.56 67 TRP A N 1
ATOM 540 C CA . TRP A 1 67 ? -9.828 -1.645 5.583 1.00 88.56 67 TRP A CA 1
ATOM 541 C C . TRP A 1 67 ? -9.558 -0.524 4.580 1.00 88.56 67 TRP A C 1
ATOM 543 O O . TRP A 1 67 ? -9.646 -0.739 3.372 1.00 88.56 67 TRP A O 1
ATOM 553 N N . ILE A 1 68 ? -9.242 0.683 5.053 1.00 86.94 68 ILE A N 1
ATOM 554 C CA . ILE A 1 68 ? -8.868 1.801 4.178 1.00 86.94 68 ILE A CA 1
ATOM 555 C C . ILE A 1 68 ? -7.537 1.551 3.457 1.00 86.94 68 ILE A C 1
ATOM 557 O O . ILE A 1 68 ? -7.375 1.970 2.315 1.00 86.94 68 ILE A O 1
ATOM 561 N N . HIS A 1 69 ? -6.607 0.853 4.108 1.00 86.19 69 HIS A N 1
ATOM 562 C CA . HIS A 1 69 ? -5.288 0.537 3.571 1.00 86.19 69 HIS A CA 1
ATOM 563 C C . HIS A 1 69 ? -5.286 -0.759 2.758 1.00 86.19 69 HIS A C 1
ATOM 565 O O . HIS A 1 69 ? -4.559 -0.846 1.777 1.00 86.19 69 HIS A O 1
ATOM 571 N N . ILE A 1 70 ? -6.118 -1.737 3.122 1.00 87.94 70 ILE A N 1
ATOM 572 C CA . ILE A 1 70 ? -6.207 -3.015 2.401 1.00 87.94 70 ILE A CA 1
ATOM 573 C C . ILE A 1 70 ? -6.966 -2.856 1.069 1.00 87.94 70 ILE A C 1
ATOM 575 O O . ILE A 1 70 ? -6.603 -3.470 0.073 1.00 87.94 70 ILE A O 1
ATOM 579 N N . ARG A 1 71 ? -7.989 -1.990 1.007 1.00 88.50 71 ARG A N 1
ATOM 580 C CA . ARG A 1 71 ? -8.759 -1.752 -0.234 1.00 88.50 71 ARG A CA 1
ATOM 581 C C . ARG A 1 71 ? -8.061 -0.856 -1.255 1.00 88.50 71 ARG A C 1
ATOM 583 O O . ARG A 1 71 ? -8.582 -0.690 -2.355 1.00 88.50 71 ARG A O 1
ATOM 590 N N . THR A 1 72 ? -6.945 -0.223 -0.900 1.00 88.19 72 THR A N 1
ATOM 591 C CA . THR A 1 72 ? -6.216 0.649 -1.824 1.00 88.19 72 THR A CA 1
ATOM 592 C C . THR A 1 72 ? -5.030 -0.087 -2.427 1.00 88.19 72 THR A C 1
ATOM 594 O O . THR A 1 72 ? -4.230 -0.689 -1.719 1.00 88.19 72 THR A O 1
ATOM 597 N N . THR A 1 73 ? -4.883 0.005 -3.745 1.00 90.38 73 THR A N 1
ATOM 598 C CA . THR A 1 73 ? -3.706 -0.494 -4.463 1.00 90.38 73 THR A CA 1
ATOM 599 C C . THR A 1 73 ? -2.553 0.509 -4.448 1.00 90.38 73 THR A C 1
ATOM 601 O O . THR A 1 73 ? -1.454 0.176 -4.883 1.00 90.38 73 THR A O 1
ATOM 604 N N . ASN A 1 74 ? -2.751 1.715 -3.896 1.00 86.50 74 ASN A N 1
ATOM 605 C CA . ASN A 1 74 ? -1.768 2.802 -3.915 1.00 86.50 74 ASN A CA 1
ATOM 606 C C . ASN A 1 74 ? -0.437 2.418 -3.260 1.00 86.50 74 ASN A C 1
ATOM 608 O O . ASN A 1 74 ? 0.610 2.865 -3.715 1.00 86.50 74 ASN A O 1
ATOM 612 N N . SER A 1 75 ? -0.458 1.601 -2.204 1.00 84.06 75 SER A N 1
ATOM 613 C CA . SER A 1 75 ? 0.756 1.123 -1.524 1.00 84.06 75 SER A CA 1
ATOM 614 C C . SER A 1 75 ? 1.672 0.323 -2.459 1.00 84.06 75 SER A C 1
ATOM 616 O O . SER A 1 75 ? 2.896 0.412 -2.359 1.00 84.06 75 SER A O 1
ATOM 618 N N . ILE A 1 76 ? 1.091 -0.402 -3.414 1.00 87.25 76 ILE A N 1
ATOM 619 C CA . ILE A 1 76 ? 1.812 -1.197 -4.412 1.00 87.25 76 ILE A CA 1
ATOM 620 C C . ILE A 1 76 ? 2.051 -0.358 -5.676 1.00 87.25 76 ILE A C 1
ATOM 622 O O . ILE A 1 76 ? 3.158 -0.298 -6.199 1.00 87.25 76 ILE A O 1
ATOM 626 N N . GLU A 1 77 ? 1.038 0.343 -6.173 1.00 90.50 77 GLU A N 1
ATOM 627 C CA . GLU A 1 77 ? 1.147 1.105 -7.419 1.00 90.50 77 GLU A CA 1
ATOM 628 C C . GLU A 1 77 ? 2.112 2.287 -7.302 1.00 90.50 77 GLU A C 1
ATOM 630 O O . GLU A 1 77 ? 2.943 2.480 -8.187 1.00 90.50 77 GLU A O 1
ATOM 635 N N . SER A 1 78 ? 2.058 3.044 -6.201 1.00 89.88 78 SER A N 1
ATOM 636 C CA . SER A 1 78 ? 2.915 4.219 -5.991 1.00 89.88 78 SER A CA 1
ATOM 637 C C . SER A 1 78 ? 4.393 3.840 -5.871 1.00 89.88 78 SER A C 1
ATOM 639 O O . SER A 1 78 ? 5.261 4.508 -6.433 1.00 89.88 78 SER A O 1
ATOM 641 N N . THR A 1 79 ? 4.695 2.724 -5.202 1.00 87.25 79 THR A N 1
ATOM 642 C CA . THR A 1 79 ? 6.077 2.247 -5.031 1.00 87.25 79 THR A CA 1
ATOM 643 C C . THR A 1 79 ? 6.689 1.794 -6.353 1.00 87.25 79 THR A C 1
ATOM 645 O O . THR A 1 79 ? 7.845 2.109 -6.633 1.00 87.25 79 THR A O 1
ATOM 648 N N . PHE A 1 80 ? 5.906 1.137 -7.214 1.00 89.44 80 PHE A N 1
ATOM 649 C CA . PHE A 1 80 ? 6.366 0.705 -8.537 1.00 89.44 80 PHE A CA 1
ATOM 650 C C . PHE A 1 80 ? 6.222 1.763 -9.638 1.00 89.44 80 PHE A C 1
ATOM 652 O O . PHE A 1 80 ? 6.796 1.589 -10.717 1.00 89.44 80 PHE A O 1
ATOM 659 N N . ALA A 1 81 ? 5.503 2.863 -9.404 1.00 92.12 81 ALA A N 1
ATOM 660 C CA . ALA A 1 81 ? 5.322 3.924 -10.394 1.00 92.12 81 ALA A CA 1
ATOM 661 C C . ALA A 1 81 ? 6.663 4.524 -10.843 1.00 92.12 81 ALA A C 1
ATOM 663 O O . ALA A 1 81 ? 6.897 4.695 -12.041 1.00 92.12 81 ALA A O 1
ATOM 664 N N . THR A 1 82 ? 7.576 4.778 -9.902 1.00 90.00 82 THR A N 1
ATOM 665 C CA . THR A 1 82 ? 8.911 5.333 -10.189 1.00 90.00 82 THR A CA 1
ATOM 666 C C . THR A 1 82 ? 9.780 4.355 -10.975 1.00 90.00 82 THR A C 1
ATOM 668 O O . THR A 1 82 ? 10.471 4.755 -11.915 1.00 90.00 82 THR A O 1
ATOM 671 N N . VAL A 1 83 ? 9.700 3.064 -10.641 1.00 90.06 83 VAL A N 1
ATOM 672 C CA . VAL A 1 83 ? 10.391 1.986 -11.358 1.00 90.06 83 VAL A CA 1
ATOM 673 C C . VAL A 1 83 ? 9.902 1.924 -12.801 1.00 90.06 83 VAL A C 1
ATOM 675 O O . VAL A 1 83 ? 10.712 2.015 -13.721 1.00 90.06 83 VAL A O 1
ATOM 678 N N . ARG A 1 84 ? 8.582 1.866 -13.012 1.00 90.50 84 ARG A N 1
ATOM 679 C CA . ARG A 1 84 ? 7.976 1.844 -14.354 1.00 90.50 84 ARG A CA 1
ATOM 680 C C . ARG A 1 84 ? 8.362 3.073 -15.169 1.00 90.50 84 ARG A C 1
ATOM 682 O O . ARG A 1 84 ? 8.770 2.932 -16.321 1.00 90.50 84 ARG A O 1
ATOM 689 N N . LEU A 1 85 ? 8.284 4.261 -14.568 1.00 91.19 85 LEU A N 1
ATOM 690 C CA . LEU A 1 85 ? 8.670 5.513 -15.217 1.00 91.19 85 LEU A CA 1
ATOM 691 C C . LEU A 1 85 ? 10.125 5.461 -15.695 1.00 91.19 85 LEU A C 1
ATOM 693 O O . LEU A 1 85 ? 10.418 5.819 -16.839 1.00 91.19 85 LEU A O 1
ATOM 697 N N . ARG A 1 86 ? 11.037 4.987 -14.840 1.00 88.75 86 ARG A N 1
ATOM 698 C CA . ARG A 1 86 ? 12.453 4.907 -15.194 1.00 88.75 86 ARG A CA 1
ATOM 699 C C . ARG A 1 86 ? 12.712 3.859 -16.266 1.00 88.75 86 ARG A C 1
ATOM 701 O O . ARG A 1 86 ? 13.439 4.170 -17.199 1.00 88.75 86 ARG A O 1
ATOM 708 N N . THR A 1 87 ? 12.070 2.694 -16.200 1.00 89.00 87 THR A N 1
ATOM 709 C CA . THR A 1 87 ? 12.171 1.657 -17.239 1.00 89.00 87 THR A CA 1
ATOM 710 C C . THR A 1 87 ? 11.707 2.162 -18.608 1.00 89.00 87 THR A C 1
ATOM 712 O O . THR A 1 87 ? 12.379 1.921 -19.610 1.00 89.00 87 THR A O 1
ATOM 715 N N . ILE A 1 88 ? 10.598 2.910 -18.662 1.00 88.69 88 ILE A N 1
ATOM 716 C CA . ILE A 1 88 ? 10.110 3.522 -19.908 1.00 88.69 88 ILE A CA 1
ATOM 717 C C . ILE A 1 88 ? 11.121 4.555 -20.424 1.00 88.69 88 ILE A C 1
ATOM 719 O O . ILE A 1 88 ? 11.416 4.596 -21.620 1.00 88.69 88 ILE A O 1
ATOM 723 N N . LYS A 1 89 ? 11.693 5.375 -19.531 1.00 89.38 89 LYS A N 1
ATOM 724 C CA . LYS A 1 89 ? 12.640 6.430 -19.915 1.00 89.38 89 LYS A CA 1
ATOM 725 C C . LYS A 1 89 ? 13.992 5.886 -20.379 1.00 89.38 89 LYS A C 1
ATOM 727 O O . LYS A 1 89 ? 14.567 6.452 -21.306 1.00 89.38 89 LYS A O 1
ATOM 732 N N . THR A 1 90 ? 14.489 4.812 -19.767 1.00 85.62 90 THR A N 1
ATOM 733 C CA . THR A 1 90 ? 15.768 4.183 -20.134 1.00 85.62 90 THR A CA 1
ATOM 734 C C . THR A 1 90 ? 15.672 3.309 -21.382 1.00 85.62 90 THR A C 1
ATOM 736 O O . THR A 1 90 ? 16.708 2.867 -21.865 1.00 85.62 90 THR A O 1
ATOM 739 N N . LYS A 1 91 ? 14.461 3.085 -21.923 1.00 81.06 91 LYS A N 1
ATOM 740 C CA . LYS A 1 91 ? 14.202 2.308 -23.151 1.00 81.06 91 LYS A CA 1
ATOM 741 C C . LYS A 1 91 ? 14.896 0.936 -23.164 1.00 81.06 91 LYS A C 1
ATOM 743 O O . LYS A 1 91 ? 15.360 0.477 -24.202 1.00 81.06 91 LYS A O 1
ATOM 748 N N . GLY A 1 92 ? 14.973 0.287 -22.004 1.00 73.62 92 GLY A N 1
ATOM 749 C CA . GLY A 1 92 ? 15.619 -1.013 -21.847 1.00 73.62 92 GLY A CA 1
ATOM 750 C C . GLY A 1 92 ? 16.040 -1.298 -20.409 1.00 73.62 92 GLY A C 1
ATOM 751 O O . GLY A 1 92 ? 16.166 -0.386 -19.582 1.00 73.62 92 GLY A O 1
ATOM 752 N N . CYS A 1 93 ? 16.258 -2.581 -20.122 1.00 69.56 93 CYS A N 1
ATOM 753 C CA . CYS A 1 93 ? 17.010 -3.032 -18.960 1.00 69.56 93 CYS A CA 1
ATOM 754 C C . CYS A 1 93 ? 18.475 -3.181 -19.385 1.00 69.56 93 CYS A C 1
ATOM 756 O O . CYS A 1 93 ? 18.759 -3.795 -20.410 1.00 69.56 93 CYS A O 1
ATOM 758 N N . GLY A 1 94 ? 19.404 -2.585 -18.637 1.00 80.06 94 GLY A N 1
ATOM 759 C CA . GLY A 1 94 ? 20.833 -2.806 -18.860 1.00 80.06 94 GLY A CA 1
ATOM 760 C C . GLY A 1 94 ? 21.236 -4.231 -18.461 1.00 80.06 94 GLY A C 1
ATOM 761 O O . GLY A 1 94 ? 20.502 -5.196 -18.661 1.00 80.06 94 GLY A O 1
ATOM 762 N N . SER A 1 95 ? 22.383 -4.381 -17.803 1.00 88.06 95 SER A N 1
ATOM 763 C CA . SER A 1 95 ? 22.724 -5.658 -17.170 1.00 88.06 95 SER A CA 1
ATOM 764 C C . SER A 1 95 ? 21.735 -6.011 -16.044 1.00 88.06 95 SER A C 1
ATOM 766 O O . SER A 1 95 ? 21.087 -5.138 -15.448 1.00 88.06 95 SER A O 1
ATOM 768 N N . ARG A 1 96 ? 21.636 -7.303 -15.701 1.00 89.94 96 ARG A N 1
ATOM 769 C CA . ARG A 1 96 ? 20.822 -7.777 -14.564 1.00 89.94 96 ARG A CA 1
ATOM 770 C C . ARG A 1 96 ? 21.171 -7.026 -13.275 1.00 89.94 96 ARG A C 1
ATOM 772 O O . ARG A 1 96 ? 20.277 -6.604 -12.546 1.00 89.94 96 ARG A O 1
ATOM 779 N N . ILE A 1 97 ? 22.467 -6.818 -13.036 1.00 92.56 97 ILE A N 1
ATOM 780 C CA . ILE A 1 97 ? 22.982 -6.103 -11.864 1.00 92.56 97 ILE A CA 1
ATOM 781 C C . ILE A 1 97 ? 22.521 -4.643 -11.889 1.00 92.56 97 ILE A C 1
ATOM 783 O O . ILE A 1 97 ? 21.987 -4.171 -10.892 1.00 92.56 97 ILE A O 1
ATOM 787 N N . ALA A 1 98 ? 22.645 -3.950 -13.026 1.00 89.06 98 ALA A N 1
ATOM 788 C CA . ALA A 1 98 ? 22.215 -2.556 -13.155 1.00 89.06 98 ALA A CA 1
ATOM 789 C C . ALA A 1 98 ? 20.705 -2.379 -12.927 1.00 89.06 98 ALA A C 1
ATOM 791 O O . ALA A 1 98 ? 20.265 -1.401 -12.327 1.00 89.06 98 ALA A O 1
ATOM 792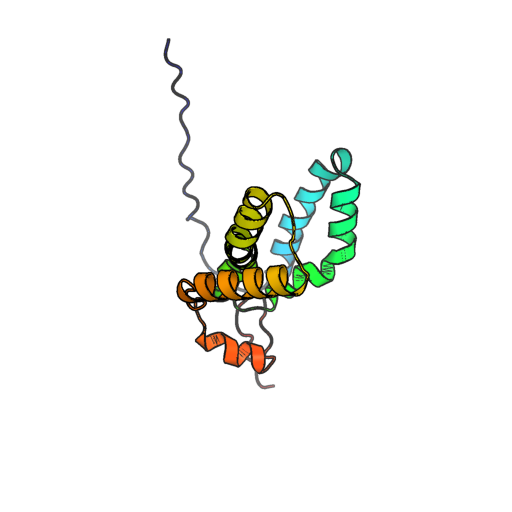 N N . THR A 1 99 ? 19.899 -3.338 -13.382 1.00 89.31 99 THR A N 1
ATOM 793 C CA . THR A 1 99 ? 18.445 -3.302 -13.178 1.00 89.31 99 THR A CA 1
ATOM 794 C C . THR A 1 99 ? 18.096 -3.504 -11.707 1.00 89.31 99 THR A C 1
ATOM 796 O O . THR A 1 99 ? 17.287 -2.760 -11.158 1.00 89.31 99 THR A O 1
ATOM 799 N N . LEU A 1 100 ? 18.743 -4.466 -11.048 1.00 92.69 100 LEU A N 1
ATOM 800 C CA . LEU A 1 100 ? 18.510 -4.751 -9.636 1.00 92.69 100 LEU A CA 1
ATOM 801 C C . LEU A 1 100 ? 18.955 -3.589 -8.740 1.00 92.69 100 LEU A C 1
ATOM 803 O O . LEU A 1 100 ? 18.210 -3.196 -7.843 1.00 92.69 100 LEU A O 1
ATOM 807 N N . THR A 1 101 ? 20.116 -2.986 -9.009 1.00 93.19 101 THR A N 1
ATOM 808 C CA . THR A 1 101 ? 20.585 -1.806 -8.266 1.00 93.19 101 THR A CA 1
ATOM 809 C C . THR A 1 101 ? 19.685 -0.595 -8.500 1.00 93.19 101 THR A C 1
ATOM 811 O O . THR A 1 101 ? 19.389 0.130 -7.549 1.00 93.19 101 THR A O 1
ATOM 814 N N . MET A 1 102 ? 19.194 -0.399 -9.728 1.00 92.31 102 MET A N 1
ATOM 815 C CA . MET A 1 102 ? 18.238 0.660 -10.059 1.00 92.31 102 MET A CA 1
ATOM 816 C C . MET A 1 102 ? 16.924 0.494 -9.290 1.00 92.31 102 MET A C 1
ATOM 818 O O . MET A 1 102 ? 16.512 1.435 -8.611 1.00 92.31 102 MET A O 1
ATOM 822 N N . VAL A 1 103 ? 16.307 -0.693 -9.330 1.00 92.00 103 VAL A N 1
ATOM 823 C CA . VAL A 1 103 ? 15.068 -0.974 -8.584 1.00 92.00 103 VAL A CA 1
ATOM 824 C C . VAL A 1 103 ? 15.297 -0.785 -7.089 1.00 92.00 103 VAL A C 1
ATOM 826 O O . VAL A 1 103 ? 14.532 -0.075 -6.447 1.00 92.00 103 VAL A O 1
ATOM 829 N N . PHE A 1 104 ? 16.381 -1.342 -6.542 1.00 93.38 104 PHE A N 1
ATOM 830 C CA . PHE A 1 104 ? 16.710 -1.209 -5.124 1.00 93.38 104 PHE A CA 1
ATOM 831 C C . PHE A 1 104 ? 16.814 0.257 -4.689 1.00 93.38 104 PHE A C 1
ATOM 833 O O . PHE A 1 104 ? 16.194 0.656 -3.703 1.00 93.38 104 PHE A O 1
ATOM 840 N N . LYS A 1 105 ? 17.551 1.082 -5.442 1.00 94.50 105 LYS A N 1
ATOM 841 C CA . LYS A 1 105 ? 17.705 2.504 -5.116 1.00 94.50 105 LYS A CA 1
ATOM 842 C C . LYS A 1 105 ? 16.397 3.277 -5.250 1.00 94.50 105 LYS A C 1
ATOM 844 O O . LYS A 1 105 ? 16.094 4.069 -4.367 1.00 94.50 105 LYS A O 1
ATOM 849 N N . LEU A 1 106 ? 15.599 3.033 -6.288 1.00 93.00 106 LEU A N 1
ATOM 850 C CA . LEU A 1 106 ? 14.299 3.698 -6.432 1.00 93.00 106 LEU A CA 1
ATOM 851 C C . LEU A 1 106 ? 13.325 3.327 -5.308 1.00 93.00 106 LEU A C 1
ATOM 853 O O . LEU A 1 106 ? 12.656 4.206 -4.768 1.00 93.00 106 LEU A O 1
ATOM 857 N N . THR A 1 107 ? 13.275 2.052 -4.919 1.00 91.06 107 THR A N 1
ATOM 858 C CA . THR A 1 107 ? 12.440 1.597 -3.801 1.00 91.06 107 THR A CA 1
ATOM 859 C C . THR A 1 107 ? 12.919 2.187 -2.473 1.00 91.06 107 THR A C 1
ATOM 861 O O . THR A 1 107 ? 12.097 2.557 -1.638 1.00 91.06 107 THR A O 1
ATOM 864 N N . MET A 1 108 ? 14.235 2.342 -2.287 1.00 93.44 108 MET A N 1
ATOM 865 C CA . MET A 1 108 ? 14.816 2.995 -1.108 1.00 93.44 108 MET A CA 1
ATOM 866 C C . MET A 1 108 ? 14.487 4.494 -1.036 1.00 93.44 108 MET A C 1
ATOM 868 O O . MET A 1 108 ? 14.295 5.026 0.052 1.00 93.44 108 MET A O 1
ATOM 872 N N . GLU A 1 109 ? 14.392 5.188 -2.170 1.00 91.81 109 GLU A N 1
ATOM 873 C CA . GLU A 1 109 ? 13.913 6.576 -2.187 1.00 91.81 109 GLU A CA 1
ATOM 874 C C . GLU A 1 109 ? 12.407 6.658 -1.909 1.00 91.81 109 GLU A C 1
ATOM 876 O O . GLU A 1 109 ? 11.966 7.515 -1.144 1.00 91.81 109 GLU A O 1
ATOM 881 N N . ALA A 1 110 ? 11.615 5.731 -2.459 1.00 89.38 110 ALA A N 1
ATOM 882 C CA . ALA A 1 110 ? 10.179 5.673 -2.197 1.00 89.38 110 ALA A CA 1
ATOM 883 C C . ALA A 1 110 ? 9.872 5.400 -0.713 1.00 89.38 110 ALA A C 1
ATOM 885 O O . ALA A 1 110 ? 8.938 5.991 -0.167 1.00 89.38 110 ALA A O 1
ATOM 886 N N . SER A 1 111 ? 10.674 4.566 -0.039 1.00 90.38 111 SER A N 1
ATOM 887 C CA . SER A 1 111 ? 10.436 4.185 1.359 1.00 90.38 111 SER A CA 1
ATOM 888 C C . SER A 1 111 ? 10.501 5.351 2.346 1.00 90.38 111 SER A C 1
ATOM 890 O O . SER A 1 111 ? 9.797 5.336 3.355 1.00 90.38 111 SER A O 1
ATOM 892 N N . LYS A 1 112 ? 11.260 6.406 2.029 1.00 90.44 112 LYS A N 1
ATOM 893 C CA . LYS A 1 112 ? 11.353 7.625 2.851 1.00 90.44 112 LYS A CA 1
ATOM 894 C C . LYS A 1 112 ? 10.024 8.376 2.964 1.00 90.44 112 LYS A C 1
ATOM 896 O O . LYS A 1 112 ? 9.826 9.129 3.909 1.00 90.44 112 LYS A O 1
ATOM 901 N N . THR A 1 113 ? 9.122 8.183 2.003 1.00 87.62 113 THR A N 1
ATOM 902 C CA . THR A 1 113 ? 7.829 8.886 1.938 1.00 87.62 113 THR A CA 1
ATOM 903 C C . THR A 1 113 ? 6.684 8.118 2.600 1.00 87.62 113 THR A C 1
ATOM 905 O O . THR A 1 113 ? 5.558 8.614 2.663 1.00 87.62 113 THR A O 1
ATOM 908 N N . TRP A 1 114 ? 6.930 6.895 3.076 1.00 89.06 114 TRP A N 1
ATOM 909 C CA . TRP A 1 114 ? 5.868 6.033 3.580 1.00 89.06 114 TRP A CA 1
ATOM 910 C C . TRP A 1 114 ? 5.317 6.505 4.921 1.00 89.06 114 TRP A C 1
ATOM 912 O O . TRP A 1 114 ? 6.041 6.787 5.875 1.00 89.06 114 TRP A O 1
ATOM 922 N N . VAL A 1 115 ? 3.989 6.529 4.997 1.00 86.94 115 VAL A N 1
ATOM 923 C CA . VAL A 1 115 ? 3.245 6.874 6.206 1.00 86.94 115 VAL A CA 1
ATOM 924 C C . VAL A 1 115 ? 2.866 5.595 6.945 1.00 86.94 115 VAL A C 1
ATOM 926 O O . VAL A 1 115 ? 2.515 4.583 6.336 1.00 86.94 115 VAL A O 1
ATOM 929 N N . LYS A 1 116 ? 2.913 5.643 8.278 1.00 86.62 116 LYS A N 1
ATOM 930 C CA . LYS A 1 116 ? 2.476 4.535 9.135 1.00 86.62 116 LYS A CA 1
ATOM 931 C C . LYS A 1 116 ? 0.995 4.219 8.904 1.00 86.62 116 LYS A C 1
ATOM 933 O O . LYS A 1 116 ? 0.178 5.120 8.716 1.00 86.62 116 LYS A O 1
ATOM 938 N N . LEU A 1 117 ? 0.645 2.937 8.996 1.00 86.88 117 LEU A N 1
ATOM 939 C CA . LEU A 1 117 ? -0.744 2.489 8.911 1.00 86.88 117 LEU A CA 1
ATOM 940 C C . LEU A 1 117 ? -1.592 3.122 10.022 1.00 86.88 117 LEU A C 1
ATOM 942 O O . LEU A 1 117 ? -1.183 3.200 11.192 1.00 8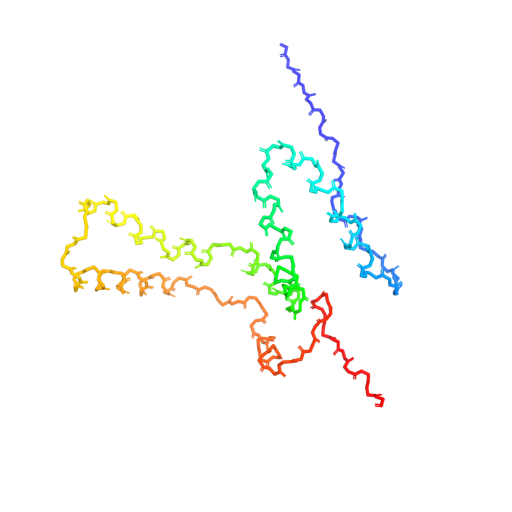6.88 117 LEU A O 1
ATOM 946 N N . LYS A 1 118 ? -2.806 3.546 9.664 1.00 84.38 118 LYS A N 1
ATOM 947 C CA . LYS A 1 118 ? -3.807 3.975 10.643 1.00 84.38 118 LYS A CA 1
ATOM 948 C C . LYS A 1 118 ? -4.127 2.805 11.569 1.00 84.38 118 LYS A C 1
ATOM 950 O O . LYS A 1 118 ? -4.329 1.686 11.112 1.00 84.38 118 LYS A O 1
ATOM 955 N N . GLY A 1 119 ? -4.136 3.051 12.878 1.00 82.94 119 GLY A N 1
ATOM 956 C CA . GLY A 1 119 ? -4.371 1.986 13.855 1.00 82.94 119 GLY A CA 1
ATOM 957 C C . GLY A 1 119 ? -3.256 0.932 13.909 1.00 82.94 119 GLY A C 1
ATOM 958 O O . GLY A 1 119 ? -3.539 -0.228 14.188 1.00 82.94 119 GLY A O 1
ATOM 959 N N . HIS A 1 120 ? -1.990 1.300 13.660 1.00 83.25 120 HIS A N 1
ATOM 960 C CA . HIS A 1 120 ? -0.838 0.379 13.725 1.00 83.25 120 HIS A CA 1
ATOM 961 C C . HIS A 1 120 ? -0.723 -0.408 15.046 1.00 83.25 120 HIS A C 1
ATOM 963 O O . HIS A 1 120 ? -0.187 -1.509 15.053 1.00 83.25 120 HIS A O 1
ATOM 969 N N . LYS A 1 121 ? -1.269 0.106 16.157 1.00 84.88 121 LYS A N 1
ATOM 970 C CA . LYS A 1 121 ? -1.332 -0.604 17.448 1.00 84.88 121 LYS A CA 1
ATOM 971 C C . LYS A 1 121 ? -2.126 -1.918 17.369 1.00 84.88 121 LYS A C 1
ATOM 973 O O . LYS A 1 121 ? -1.798 -2.871 18.066 1.00 84.88 121 LYS A O 1
ATOM 978 N N . LEU A 1 122 ? -3.128 -1.984 16.490 1.00 82.31 122 LEU A N 1
ATOM 979 C CA . LEU A 1 122 ? -3.985 -3.159 16.297 1.00 82.31 122 LEU A CA 1
ATOM 980 C C . LEU A 1 122 ? -3.276 -4.288 15.531 1.00 82.31 122 LEU A C 1
ATOM 982 O O . LEU A 1 122 ? -3.720 -5.428 15.590 1.00 82.31 122 LEU A O 1
ATOM 986 N N . ILE A 1 123 ? -2.141 -4.012 14.875 1.00 84.50 123 ILE A N 1
ATOM 987 C CA . ILE A 1 123 ? -1.342 -5.034 14.174 1.00 84.50 123 ILE A CA 1
ATOM 988 C C . ILE A 1 123 ? -0.859 -6.113 15.150 1.00 84.50 123 ILE A C 1
ATOM 990 O O . ILE A 1 123 ? -0.854 -7.290 14.812 1.00 84.50 123 ILE A O 1
ATOM 994 N N . LEU A 1 124 ? -0.521 -5.738 16.388 1.00 84.06 124 LEU A N 1
ATOM 995 C CA . LEU A 1 124 ? -0.107 -6.691 17.425 1.00 84.06 124 LEU A CA 1
ATOM 996 C C . LEU A 1 124 ? -1.210 -7.694 17.774 1.00 84.06 124 LEU A C 1
ATOM 998 O O . LEU A 1 124 ? -0.924 -8.804 18.206 1.00 84.06 124 LEU A O 1
ATOM 1002 N N . ILE A 1 125 ? -2.468 -7.292 17.613 1.00 83.31 125 ILE A N 1
ATOM 1003 C CA . ILE A 1 125 ? -3.631 -8.121 17.910 1.00 83.31 125 ILE A CA 1
ATOM 1004 C C . ILE A 1 125 ? -3.906 -9.077 16.747 1.00 83.31 125 ILE A C 1
ATOM 1006 O O . ILE A 1 125 ? -4.163 -10.255 16.977 1.00 83.31 125 ILE A O 1
ATOM 1010 N N . VAL A 1 126 ? -3.765 -8.583 15.515 1.00 82.94 126 VAL A N 1
ATOM 1011 C CA . VAL A 1 126 ? -3.825 -9.405 14.298 1.00 82.94 126 VAL A CA 1
ATOM 1012 C C . VAL A 1 126 ? -2.722 -10.468 14.313 1.00 82.94 126 VAL A C 1
ATOM 1014 O O . VAL A 1 126 ? -2.998 -11.632 14.059 1.00 82.94 126 VAL A O 1
ATOM 1017 N N . LEU A 1 127 ? -1.495 -10.112 14.713 1.00 83.25 127 LEU A N 1
ATOM 1018 C CA . LEU A 1 127 ? -0.381 -11.065 14.854 1.00 83.25 127 LEU A CA 1
ATOM 1019 C C . LEU A 1 127 ? -0.633 -12.154 15.905 1.00 83.25 127 LEU A C 1
ATOM 1021 O O . LEU A 1 127 ? -0.088 -13.247 15.799 1.00 83.25 127 LEU A O 1
ATOM 1025 N N . LYS A 1 128 ? -1.456 -11.865 16.918 1.00 83.81 128 LYS A N 1
ATOM 1026 C CA . LYS A 1 128 ? -1.887 -12.841 17.930 1.00 83.81 128 LYS A CA 1
ATOM 1027 C C . LYS A 1 128 ? -3.042 -13.728 17.446 1.00 83.81 128 LYS A C 1
ATOM 1029 O O . LYS A 1 128 ? -3.565 -14.496 18.245 1.00 83.81 128 LYS A O 1
ATOM 1034 N N . ASN A 1 129 ? -3.436 -13.624 16.173 1.00 78.06 129 ASN A N 1
ATOM 1035 C CA . ASN A 1 129 ? -4.521 -14.382 15.544 1.00 78.06 129 ASN A CA 1
ATOM 1036 C C . ASN A 1 129 ? -5.871 -14.264 16.270 1.00 78.06 129 ASN A C 1
ATOM 1038 O O . ASN A 1 129 ? -6.679 -15.192 16.234 1.00 78.06 129 ASN A O 1
ATOM 1042 N N . LYS A 1 130 ? -6.140 -13.131 16.938 1.00 77.56 130 LYS A N 1
ATOM 1043 C CA . LYS A 1 130 ? -7.477 -12.895 17.496 1.00 77.56 130 LYS A CA 1
ATOM 1044 C C . LYS A 1 130 ? -8.481 -12.745 16.359 1.00 77.56 130 LYS A C 1
ATOM 1046 O O . LYS A 1 130 ? -8.192 -12.079 15.366 1.00 77.56 130 LYS A O 1
ATOM 1051 N N . LYS A 1 131 ? -9.656 -13.350 16.523 1.00 74.94 131 LYS A N 1
ATOM 1052 C CA . LYS A 1 131 ? -10.720 -13.305 15.519 1.00 74.94 131 LYS A CA 1
ATOM 1053 C C . LYS A 1 131 ? -11.404 -11.941 15.544 1.00 74.94 131 LYS A C 1
ATOM 1055 O O . LYS A 1 131 ? -11.841 -11.478 16.600 1.00 74.94 131 LYS A O 1
ATOM 1060 N N . PHE A 1 132 ? -11.509 -11.318 14.378 1.00 76.69 132 PHE A N 1
ATOM 1061 C CA . PHE A 1 132 ? -12.369 -10.160 14.177 1.00 76.69 132 PHE A CA 1
ATOM 1062 C C . PHE A 1 132 ? -13.602 -10.615 13.408 1.00 76.69 132 PHE A C 1
ATOM 1064 O O . PHE A 1 132 ? -13.486 -11.390 12.463 1.00 76.69 132 PHE A O 1
ATOM 1071 N N . VAL A 1 133 ? -14.772 -10.143 13.821 1.00 75.94 133 VAL A N 1
ATOM 1072 C CA . VAL A 1 133 ? -16.018 -10.341 13.078 1.00 75.94 133 VAL A CA 1
ATOM 1073 C C . VAL A 1 133 ? -16.412 -8.976 12.542 1.00 75.94 133 VAL A C 1
ATOM 1075 O O . VAL A 1 133 ? -16.580 -8.037 13.317 1.00 75.94 133 VAL A O 1
ATOM 1078 N N . ASP A 1 134 ? -16.480 -8.845 11.216 1.00 71.81 134 ASP A N 1
ATOM 1079 C CA . ASP A 1 134 ? -16.792 -7.584 10.528 1.00 71.81 134 ASP A CA 1
ATOM 1080 C C . ASP A 1 134 ? -15.929 -6.392 11.002 1.00 71.81 134 ASP A C 1
ATOM 1082 O O . ASP A 1 134 ? -16.373 -5.245 11.064 1.00 71.81 134 ASP A O 1
ATOM 1086 N N . GLY A 1 135 ? -14.656 -6.655 11.310 1.00 68.12 135 GLY A N 1
ATOM 1087 C CA . GLY A 1 135 ? -13.683 -5.637 11.707 1.00 68.12 135 GLY A CA 1
ATOM 1088 C C . GLY A 1 135 ? -13.773 -5.141 13.151 1.00 68.12 135 GLY A C 1
ATOM 1089 O O . GLY A 1 135 ? -12.971 -4.275 13.525 1.00 68.12 135 GLY A O 1
ATOM 1090 N N . GLU A 1 136 ? -14.661 -5.710 13.962 1.00 73.94 136 GLU A N 1
ATOM 1091 C CA . GLU A 1 136 ? -14.688 -5.547 15.415 1.00 73.94 136 GLU A CA 1
ATOM 1092 C C . GLU A 1 136 ? -14.020 -6.744 16.093 1.00 73.94 136 GLU A C 1
ATOM 1094 O O . GLU A 1 136 ? -14.077 -7.877 15.612 1.00 73.94 136 GLU A O 1
ATOM 1099 N N . LEU A 1 137 ? -13.317 -6.482 17.194 1.00 72.69 137 LEU A N 1
ATOM 1100 C CA . LEU A 1 137 ? -12.663 -7.537 17.954 1.00 72.69 137 LEU A CA 1
ATOM 1101 C C . LEU A 1 137 ? -13.760 -8.338 18.643 1.00 72.69 137 LEU A C 1
ATOM 1103 O O . LEU A 1 137 ? -14.452 -7.794 19.500 1.00 72.69 137 LEU A O 1
ATOM 1107 N N . SER A 1 138 ? -13.925 -9.607 18.266 1.00 63.22 138 SER A N 1
ATOM 1108 C CA . SER A 1 138 ? -14.801 -10.484 19.029 1.00 63.22 138 SER A CA 1
ATOM 1109 C C . SER A 1 138 ? -14.140 -10.645 20.387 1.00 63.22 138 SER A C 1
ATOM 1111 O O . SER A 1 138 ? -13.085 -11.275 20.498 1.00 63.22 138 SER A O 1
ATOM 1113 N N . GLU A 1 139 ? -14.713 -10.026 21.416 1.00 56.62 139 GLU A N 1
ATOM 1114 C CA . GLU A 1 139 ? -14.431 -10.460 22.772 1.00 56.62 139 GLU A CA 1
ATOM 1115 C C . GLU A 1 139 ? -14.810 -11.935 22.796 1.00 56.62 139 GLU A C 1
ATOM 1117 O O . GLU A 1 139 ? -15.934 -12.318 22.462 1.00 56.62 139 GLU A O 1
ATOM 1122 N N . GLU A 1 140 ? -13.828 -12.789 23.060 1.00 48.34 140 GLU A N 1
ATOM 1123 C CA . GLU A 1 140 ? -14.126 -14.136 23.500 1.00 48.34 140 GLU A CA 1
ATOM 1124 C C . GLU A 1 140 ? -14.975 -13.941 24.754 1.00 48.34 140 GLU A C 1
ATOM 1126 O O . GLU A 1 140 ? -14.467 -13.538 25.801 1.00 48.34 140 GLU A O 1
ATOM 1131 N N . VAL A 1 141 ? -16.291 -14.120 24.616 1.00 41.62 141 VAL A N 1
ATOM 1132 C CA . VAL A 1 141 ? -17.154 -14.373 25.759 1.00 41.62 141 VAL A CA 1
ATOM 1133 C C . VAL A 1 141 ? -16.547 -15.610 26.392 1.00 41.62 141 VAL A C 1
ATOM 1135 O O . VAL A 1 141 ? -16.642 -16.705 25.841 1.00 41.62 141 VAL A O 1
ATOM 1138 N N . ALA A 1 142 ? -15.828 -15.391 27.489 1.00 36.31 142 ALA A N 1
ATOM 1139 C CA . ALA A 1 142 ? -15.424 -16.435 28.398 1.00 36.31 142 ALA A CA 1
ATOM 1140 C C . ALA A 1 142 ? -16.688 -17.229 28.748 1.00 36.31 142 ALA A C 1
ATOM 1142 O O . ALA A 1 142 ? -17.608 -16.693 29.369 1.00 36.31 142 ALA A O 1
ATOM 1143 N N . ALA A 1 143 ? -16.740 -18.470 28.281 1.00 31.73 143 ALA A N 1
ATOM 1144 C CA . ALA A 1 143 ? -17.710 -19.478 28.670 1.00 31.73 143 ALA A CA 1
ATOM 1145 C C . ALA A 1 143 ? -16.940 -20.770 28.932 1.00 31.73 143 ALA A C 1
ATOM 1147 O O . ALA A 1 143 ? -16.086 -21.119 28.083 1.00 31.73 143 ALA A O 1
#